Protein AF-A0A921FCC7-F1 (afdb_monomer)

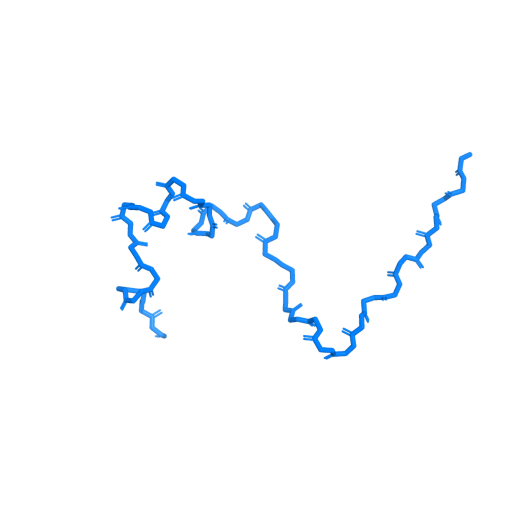Mean predicted aligned error: 6.35 Å

Organism: NCBI:txid310298

pLDDT: mean 86.39, std 10.78, range [48.34, 95.06]

Foldseek 3Di:
DDPDDDDDDPVDDDDCPPPPCPDPVNCVVPPPVNDDD

Sequence (37 aa):
TAEETFSSPAFLGEEVTGQVRYYNSFLMKEPYSTWKK

Radius of gyration: 14.54 Å; Cα contacts (8 Å, |Δi|>4): 8; chains: 1; bounding box: 35×18×34 Å

Solvent-accessible surface area (backbon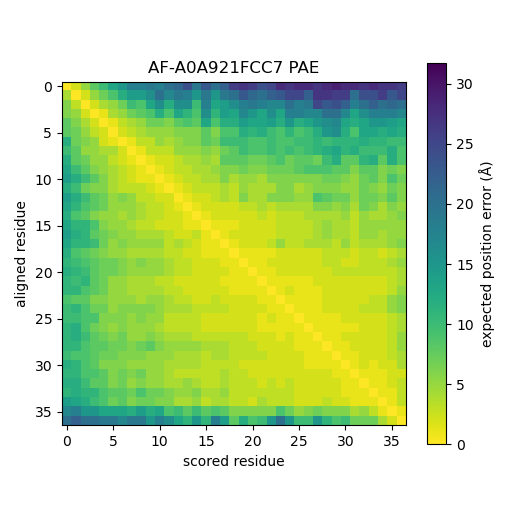e atoms only — not comparable to full-atom values): 2732 Å² total; per-residue (Å²): 134,84,83,77,82,80,77,81,54,92,86,60,73,84,86,60,85,90,44,63,72,76,34,70,78,36,33,73,76,53,43,76,89,73,58,84,129

Structure (mmCIF, N/CA/C/O backbone):
data_AF-A0A921FCC7-F1
#
_entry.id   AF-A0A921FCC7-F1
#
loop_
_atom_site.group_PDB
_atom_site.id
_atom_site.type_symbol
_atom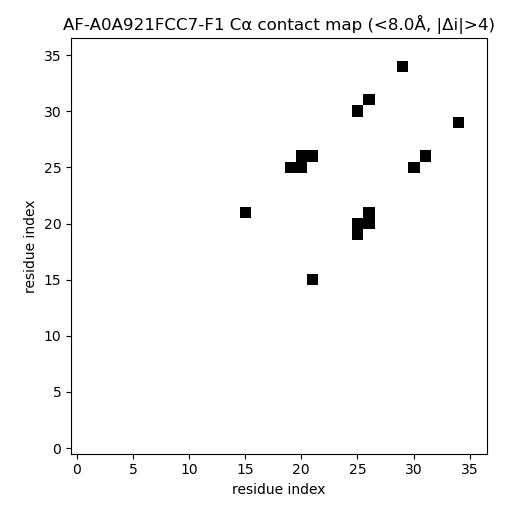_site.label_atom_id
_atom_site.label_alt_id
_atom_site.label_comp_id
_atom_site.label_asym_id
_atom_site.label_entity_id
_atom_site.label_seq_id
_atom_site.pdbx_PDB_ins_code
_atom_site.Cartn_x
_atom_site.Cartn_y
_atom_site.Cartn_z
_atom_site.occupancy
_atom_site.B_iso_or_equiv
_atom_site.auth_seq_id
_atom_site.auth_comp_id
_atom_site.auth_asym_id
_atom_site.auth_atom_id
_atom_site.pdbx_PDB_model_num
ATOM 1 N N . THR A 1 1 ? 21.933 7.913 -20.794 1.00 48.34 1 THR A N 1
ATOM 2 C CA . THR A 1 1 ? 21.444 7.014 -19.735 1.00 48.34 1 THR A CA 1
ATOM 3 C C . THR A 1 1 ? 20.212 6.346 -20.290 1.00 48.34 1 THR A C 1
ATOM 5 O O . THR A 1 1 ? 19.275 7.064 -20.599 1.00 48.34 1 THR A O 1
ATOM 8 N N . ALA A 1 2 ? 20.269 5.055 -20.612 1.00 58.47 2 ALA A N 1
ATOM 9 C CA . ALA A 1 2 ? 19.124 4.363 -21.199 1.00 58.47 2 ALA A CA 1
ATOM 10 C C . ALA A 1 2 ? 18.138 4.027 -20.074 1.00 58.47 2 ALA A C 1
ATOM 12 O O . ALA A 1 2 ? 18.519 3.359 -19.117 1.00 58.47 2 ALA A O 1
ATOM 13 N N . GLU A 1 3 ? 16.911 4.533 -20.158 1.00 69.62 3 GLU A N 1
ATOM 14 C CA . GLU A 1 3 ? 15.807 4.076 -19.315 1.00 69.62 3 GLU A CA 1
ATOM 15 C C . GLU 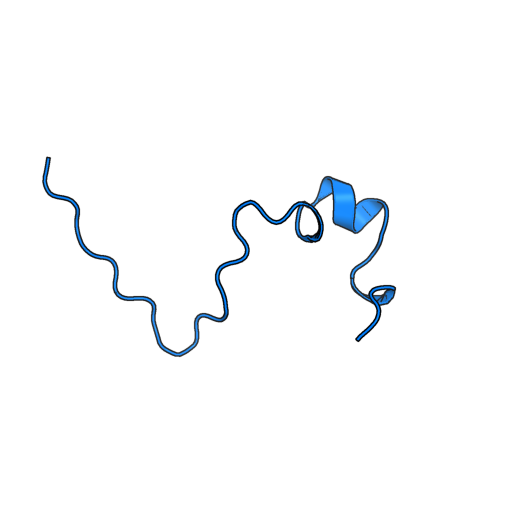A 1 3 ? 15.396 2.686 -19.812 1.00 69.62 3 GLU A C 1
ATOM 17 O O . GLU A 1 3 ? 14.710 2.547 -20.826 1.00 69.62 3 GLU A O 1
ATOM 22 N N . GLU A 1 4 ? 15.883 1.638 -19.146 1.00 73.38 4 GLU A N 1
ATOM 23 C CA . GLU A 1 4 ? 15.415 0.275 -19.392 1.00 73.38 4 GLU A CA 1
ATOM 24 C C . GLU A 1 4 ? 13.941 0.177 -18.990 1.00 73.38 4 GLU A C 1
ATOM 26 O O . GLU A 1 4 ? 13.564 0.423 -17.843 1.00 73.38 4 GLU A O 1
ATOM 31 N N . THR A 1 5 ? 13.083 -0.155 -19.951 1.00 74.56 5 THR A N 1
ATOM 32 C CA . THR A 1 5 ? 11.641 -0.251 -19.729 1.00 74.56 5 THR A CA 1
ATOM 33 C C . THR A 1 5 ? 11.339 -1.575 -19.029 1.00 74.56 5 THR A C 1
ATOM 35 O O . THR A 1 5 ? 11.362 -2.638 -19.648 1.00 74.56 5 THR A O 1
ATOM 38 N N . PHE A 1 6 ? 11.079 -1.533 -17.723 1.00 78.38 6 PHE A N 1
ATOM 39 C CA . PHE A 1 6 ? 10.664 -2.716 -16.97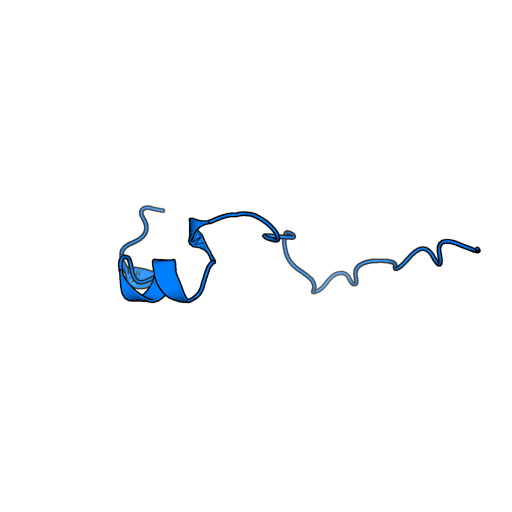3 1.00 78.38 6 PHE A CA 1
ATOM 40 C C . PHE A 1 6 ? 9.197 -3.036 -17.288 1.00 78.38 6 PHE A C 1
ATOM 42 O O . PHE A 1 6 ? 8.299 -2.262 -16.963 1.00 78.38 6 PHE A O 1
ATOM 49 N N . SER A 1 7 ? 8.942 -4.177 -17.931 1.00 80.75 7 SER A N 1
ATOM 50 C CA . SER A 1 7 ? 7.575 -4.663 -18.123 1.00 80.75 7 SER A CA 1
ATOM 51 C C . SER A 1 7 ? 7.083 -5.298 -16.827 1.00 80.75 7 SER A C 1
ATOM 53 O O . SER A 1 7 ? 7.591 -6.342 -16.416 1.00 80.75 7 SER A O 1
ATOM 55 N N . SER A 1 8 ? 6.065 -4.703 -16.208 1.00 82.38 8 SER A N 1
ATOM 56 C CA . SER A 1 8 ? 5.401 -5.293 -15.046 1.00 82.38 8 SER A CA 1
ATOM 57 C C . SER A 1 8 ? 4.835 -6.673 -15.402 1.00 82.38 8 SER A C 1
ATOM 59 O O . SER A 1 8 ? 4.115 -6.803 -16.397 1.00 82.38 8 SER A O 1
ATOM 61 N N . PRO A 1 9 ? 5.156 -7.728 -14.636 1.00 87.81 9 PRO A N 1
ATOM 62 C CA . PRO A 1 9 ? 4.615 -9.051 -14.900 1.00 87.81 9 PRO A CA 1
ATOM 63 C C . PRO A 1 9 ? 3.130 -9.117 -14.519 1.00 87.81 9 PRO A C 1
ATOM 65 O O . PRO A 1 9 ? 2.681 -8.416 -13.620 1.00 87.81 9 PRO A O 1
ATOM 68 N N . ALA A 1 10 ? 2.364 -10.008 -15.155 1.00 88.00 10 ALA A N 1
ATOM 69 C CA . ALA A 1 10 ? 0.906 -10.090 -14.981 1.00 88.00 10 ALA A CA 1
ATOM 70 C C . ALA A 1 10 ? 0.435 -10.473 -13.561 1.00 88.00 10 ALA A C 1
ATOM 72 O O . ALA A 1 10 ? -0.734 -10.298 -13.233 1.00 88.00 10 ALA A O 1
ATOM 73 N N . PHE A 1 11 ? 1.323 -11.015 -12.723 1.00 89.38 11 PHE A N 1
ATOM 74 C CA . PHE A 1 11 ? 1.029 -11.294 -11.314 1.00 89.38 11 PHE A CA 1
ATOM 75 C C . PHE A 1 11 ? 1.221 -10.068 -10.412 1.00 89.38 11 PHE A C 1
ATOM 77 O O . PHE A 1 11 ? 0.807 -10.098 -9.252 1.00 89.38 11 PHE A O 1
ATOM 84 N N . LEU A 1 12 ? 1.899 -9.026 -10.903 1.00 88.25 12 LEU A N 1
ATOM 85 C CA . LEU A 1 12 ? 2.109 -7.800 -10.153 1.00 88.25 12 LEU A CA 1
ATOM 86 C C . LEU A 1 12 ? 0.790 -7.030 -10.140 1.00 88.25 12 LEU A C 1
ATOM 88 O O . LEU A 1 12 ? 0.230 -6.713 -11.187 1.00 88.25 12 LEU A O 1
ATOM 92 N N . GLY A 1 13 ? 0.281 -6.785 -8.937 1.00 87.06 13 GLY A N 1
ATOM 93 C CA . GLY A 1 13 ? -0.910 -5.972 -8.742 1.00 87.06 13 GLY A CA 1
ATOM 94 C C . GLY A 1 13 ? -0.655 -4.492 -9.026 1.00 87.06 13 GLY A C 1
ATOM 95 O O . GLY A 1 13 ? 0.368 -4.096 -9.579 1.00 87.06 13 GLY A O 1
ATOM 96 N N . GLU A 1 14 ? -1.606 -3.666 -8.607 1.00 89.38 14 GLU A N 1
ATOM 97 C CA . GLU A 1 14 ? -1.502 -2.213 -8.706 1.00 89.38 14 GLU A CA 1
ATOM 98 C C . GLU A 1 14 ? -0.276 -1.685 -7.946 1.00 89.38 14 GLU A C 1
ATOM 100 O O . GLU A 1 14 ? 0.002 -2.092 -6.814 1.00 89.38 14 GLU A O 1
ATOM 105 N N . GLU A 1 15 ? 0.451 -0.756 -8.564 1.00 90.75 15 GLU A N 1
ATOM 106 C CA . GLU A 1 15 ? 1.535 -0.058 -7.890 1.00 90.75 15 GLU A CA 1
ATOM 107 C C . GLU A 1 15 ? 0.970 0.903 -6.837 1.00 90.75 15 GLU A C 1
ATOM 109 O O . GLU A 1 15 ? 0.176 1.797 -7.125 1.00 90.75 15 GLU A O 1
ATOM 114 N N . VAL A 1 16 ? 1.423 0.738 -5.595 1.00 92.75 16 VAL A N 1
ATOM 115 C CA . VAL A 1 16 ? 0.980 1.549 -4.452 1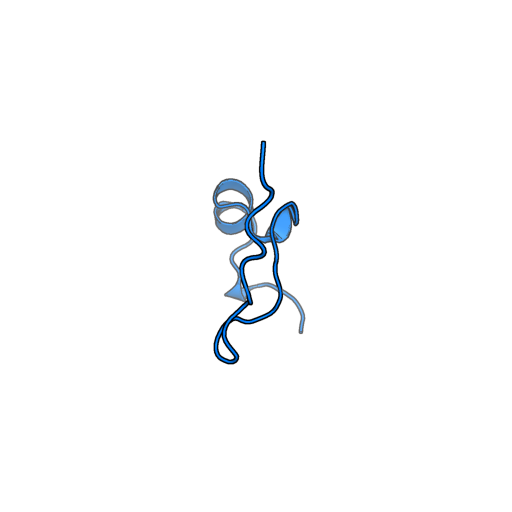.00 92.75 16 VAL A CA 1
ATOM 116 C C . VAL A 1 16 ? 2.075 2.466 -3.899 1.00 92.75 16 VAL A C 1
ATOM 118 O O . VAL A 1 16 ? 1.942 3.017 -2.803 1.00 92.75 16 VAL A O 1
ATOM 121 N N .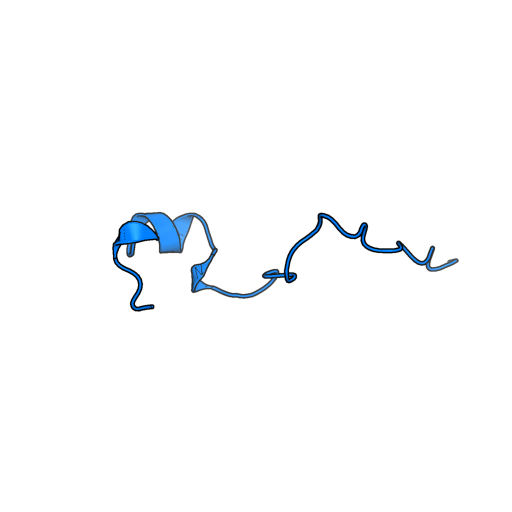 THR A 1 17 ? 3.163 2.660 -4.648 1.00 91.38 17 THR A N 1
ATOM 122 C CA . THR A 1 17 ? 4.268 3.553 -4.276 1.00 91.38 17 THR A CA 1
ATOM 123 C C . THR A 1 17 ? 3.751 4.980 -4.065 1.00 91.38 17 THR A C 1
ATOM 125 O O . THR A 1 17 ? 3.035 5.530 -4.895 1.00 91.38 17 THR A O 1
ATOM 128 N N . GLY A 1 18 ? 4.080 5.591 -2.924 1.00 92.31 18 GLY A N 1
ATOM 129 C CA . GLY A 1 18 ? 3.620 6.943 -2.571 1.00 92.31 18 GLY A CA 1
ATOM 130 C C . GLY A 1 18 ? 2.249 7.013 -1.885 1.00 92.31 18 GLY A C 1
ATOM 131 O O . GLY A 1 18 ? 1.876 8.061 -1.355 1.00 92.31 18 GLY A O 1
ATOM 132 N N . GLN A 1 19 ? 1.501 5.908 -1.823 1.00 94.19 19 GLN A N 1
ATOM 133 C CA . GLN A 1 19 ? 0.233 5.866 -1.101 1.00 94.19 19 GLN A CA 1
ATOM 134 C C . GLN A 1 19 ? 0.482 5.691 0.407 1.00 94.19 19 GLN A C 1
ATOM 136 O O . GLN A 1 19 ? 0.781 4.595 0.880 1.00 94.19 19 GLN A O 1
ATOM 141 N N . VAL A 1 20 ? 0.297 6.770 1.177 1.00 91.94 20 VAL A N 1
ATOM 142 C CA . VAL A 1 20 ? 0.596 6.842 2.626 1.00 91.94 20 VAL A CA 1
ATOM 143 C C . VAL A 1 20 ? -0.044 5.716 3.438 1.00 91.94 20 VAL A C 1
ATOM 145 O O . VAL A 1 20 ? 0.570 5.217 4.378 1.00 91.94 20 VAL A O 1
ATOM 148 N N . ARG A 1 21 ? -1.250 5.276 3.060 1.00 91.06 21 ARG A N 1
ATOM 149 C CA . ARG A 1 21 ? -1.952 4.183 3.743 1.00 91.06 21 ARG A CA 1
ATOM 150 C C . ARG A 1 21 ? -1.133 2.887 3.786 1.00 91.06 21 ARG A C 1
ATOM 152 O O . ARG A 1 21 ? -1.155 2.187 4.787 1.00 91.06 21 ARG A O 1
ATOM 159 N N . TYR A 1 22 ? -0.341 2.604 2.751 1.00 93.19 22 TYR A N 1
ATOM 160 C CA . TYR A 1 22 ? 0.497 1.404 2.674 1.00 93.19 22 TYR A CA 1
ATOM 161 C C . TYR A 1 22 ? 1.869 1.567 3.344 1.00 93.19 22 TYR A C 1
ATOM 163 O O . TYR A 1 22 ? 2.676 0.640 3.321 1.00 93.19 22 TYR A O 1
ATOM 171 N N . TYR A 1 23 ? 2.170 2.719 3.950 1.00 95.06 23 TYR A N 1
ATOM 172 C CA . TYR A 1 23 ? 3.434 2.906 4.662 1.00 95.06 23 TYR A CA 1
ATOM 173 C C . TYR A 1 23 ? 3.450 2.088 5.956 1.00 95.06 23 TYR A C 1
ATOM 175 O O . TYR A 1 23 ? 2.479 2.091 6.708 1.00 95.06 23 TYR A O 1
ATOM 183 N N . ASN A 1 24 ? 4.582 1.455 6.282 1.00 92.88 24 ASN A N 1
ATOM 184 C CA . ASN A 1 24 ? 4.727 0.625 7.490 1.00 92.88 24 ASN A CA 1
ATOM 185 C C . ASN A 1 24 ? 4.353 1.372 8.782 1.00 92.88 24 ASN A C 1
ATOM 187 O O . ASN A 1 24 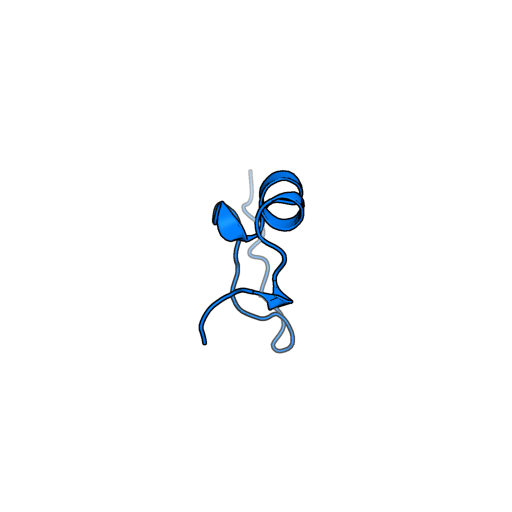? 3.715 0.816 9.672 1.00 92.88 24 ASN A O 1
ATOM 191 N N . SER A 1 25 ? 4.711 2.654 8.871 1.00 93.69 25 SER A N 1
ATOM 192 C CA . SER A 1 25 ? 4.359 3.513 10.005 1.00 93.69 25 SER A CA 1
ATOM 193 C C . SER A 1 25 ? 2.865 3.843 10.077 1.00 93.69 25 SER A C 1
ATOM 195 O O . SER A 1 25 ? 2.360 4.124 11.164 1.00 93.69 25 SER A O 1
ATOM 197 N N . PHE A 1 26 ? 2.155 3.814 8.946 1.00 94.06 26 PHE A N 1
ATOM 198 C CA . PHE A 1 26 ? 0.709 4.002 8.885 1.00 94.06 26 PHE A CA 1
ATOM 199 C C . PHE A 1 26 ? -0.031 2.694 9.168 1.00 94.06 26 PHE A C 1
ATOM 201 O O . PHE A 1 26 ? -0.968 2.708 9.953 1.00 94.06 26 PHE A O 1
ATOM 208 N N . LEU A 1 27 ? 0.457 1.556 8.666 1.00 94.62 27 LEU A N 1
ATOM 209 C CA . LEU A 1 27 ? -0.081 0.225 8.978 1.00 94.62 27 LEU A CA 1
ATOM 210 C C . LEU A 1 27 ? -0.008 -0.114 10.474 1.00 94.62 27 LEU A C 1
ATOM 212 O O . LEU A 1 27 ? -0.864 -0.828 10.984 1.00 94.62 27 LEU A O 1
ATOM 216 N N . MET A 1 28 ? 0.981 0.417 11.199 1.00 92.38 28 MET A N 1
ATOM 217 C CA . MET A 1 28 ? 1.020 0.314 12.664 1.00 92.38 28 MET A CA 1
ATOM 218 C C . MET A 1 28 ? -0.097 1.110 13.357 1.00 92.38 28 MET A C 1
ATOM 220 O O . MET A 1 28 ? -0.528 0.727 14.440 1.00 92.38 28 MET A O 1
ATOM 224 N N . LYS A 1 29 ? -0.541 2.227 12.766 1.00 92.75 29 LYS A N 1
ATOM 225 C CA . LYS A 1 29 ? -1.584 3.104 13.326 1.00 92.75 29 LYS A CA 1
ATOM 226 C C . LYS A 1 29 ? -2.985 2.664 12.914 1.00 92.75 29 LYS A C 1
ATOM 228 O O . LYS A 1 29 ? -3.898 2.685 13.731 1.00 92.75 29 LYS A O 1
ATOM 233 N N . GLU A 1 30 ? -3.136 2.270 11.658 1.00 93.56 30 GLU A N 1
ATOM 234 C CA . GLU A 1 30 ? -4.372 1.794 11.056 1.00 93.56 30 GLU A CA 1
ATOM 235 C C . GLU A 1 30 ? -4.074 0.482 10.317 1.00 93.56 30 GLU A C 1
ATOM 237 O O . GLU A 1 30 ? -3.730 0.491 9.127 1.00 93.56 30 GLU A O 1
ATOM 242 N N . PRO A 1 31 ? -4.148 -0.657 11.031 1.00 94.38 31 PRO A N 1
ATOM 243 C CA . PRO A 1 31 ? -3.896 -1.964 10.446 1.00 94.38 31 PRO A CA 1
ATOM 244 C C . PRO A 1 31 ? -4.769 -2.201 9.220 1.00 94.38 31 PRO A C 1
ATOM 246 O O . PRO A 1 31 ? -5.943 -1.849 9.203 1.00 94.38 31 PRO A O 1
ATOM 249 N N . TYR A 1 32 ? -4.229 -2.881 8.210 1.00 92.44 32 TYR A N 1
ATOM 250 C CA . TYR A 1 32 ? -4.965 -3.176 6.975 1.00 92.44 32 TYR A CA 1
ATOM 251 C C . TYR A 1 32 ? -6.322 -3.868 7.217 1.00 92.44 32 TYR A C 1
ATOM 253 O O . TYR A 1 32 ? -7.276 -3.673 6.471 1.00 92.44 32 TYR A O 1
ATOM 261 N N . SER A 1 33 ? -6.440 -4.644 8.299 1.00 92.81 33 SER A N 1
ATOM 262 C CA . SER A 1 33 ? -7.687 -5.307 8.695 1.00 92.81 33 SER A CA 1
ATOM 263 C C . SER A 1 33 ? -8.824 -4.350 9.061 1.00 92.81 33 SER A C 1
ATOM 265 O O . SER A 1 33 ? -9.979 -4.771 9.055 1.00 92.81 33 SER A O 1
ATOM 267 N N . THR A 1 34 ? -8.529 -3.089 9.385 1.00 93.56 34 THR A N 1
ATOM 268 C CA . THR A 1 34 ? -9.533 -2.083 9.755 1.00 93.56 34 THR A CA 1
ATOM 269 C C . THR A 1 34 ? -9.978 -1.223 8.574 1.00 93.56 34 THR A C 1
ATOM 271 O O . THR A 1 34 ? -10.858 -0.378 8.740 1.00 93.56 34 THR A O 1
ATOM 274 N N . TRP A 1 35 ? -9.392 -1.411 7.389 1.00 92.19 35 TRP A N 1
ATOM 275 C CA . TRP A 1 35 ? -9.701 -0.593 6.221 1.00 92.19 35 TRP A CA 1
ATOM 276 C C . TRP A 1 35 ? -11.092 -0.938 5.689 1.00 92.19 35 TRP A C 1
ATOM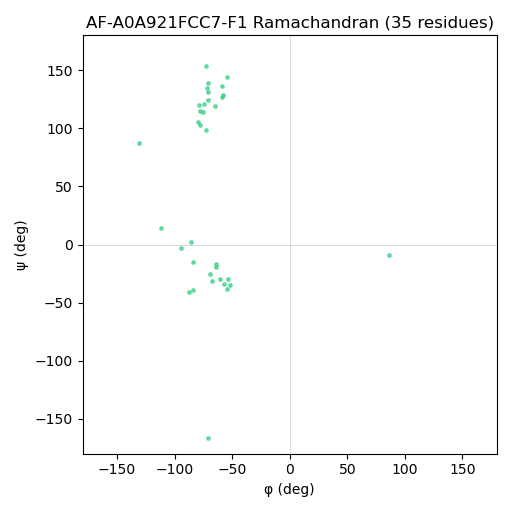 278 O O . TRP A 1 35 ? -11.461 -2.108 5.559 1.00 92.19 35 TRP A O 1
ATOM 288 N N . LYS A 1 36 ? -11.884 0.091 5.377 1.00 82.25 36 LYS A N 1
ATOM 289 C CA . LYS A 1 36 ? -13.202 -0.105 4.767 1.00 82.25 36 LYS A CA 1
ATOM 290 C C . LYS A 1 36 ? -13.028 -0.584 3.322 1.00 82.25 36 LYS A C 1
ATOM 292 O O . LYS A 1 36 ? -12.234 -0.004 2.585 1.00 82.25 36 LYS A O 1
ATOM 297 N N . LYS A 1 37 ? -13.746 -1.654 2.967 1.00 66.56 37 LYS A N 1
ATOM 298 C CA . LYS A 1 37 ? -13.848 -2.172 1.595 1.00 66.56 37 LYS A CA 1
ATOM 299 C C . LYS A 1 37 ? -14.684 -1.255 0.716 1.00 66.56 37 LYS A C 1
ATOM 301 O O . LYS A 1 37 ? -15.670 -0.697 1.249 1.00 66.56 37 LYS A O 1
#

Secondary structure (DSSP, 8-state):
---------TT-----TT-GGGSHHHHTTS-GGGS--